Protein AF-H6RL73-F1 (afdb_monomer_lite)

pLDDT: mean 84.91, std 14.11, range [48.09, 96.19]

InterPro domains:
  IPR036736 ACP-like superfamily [G3DSA:1.10.1200.10] (2-87)
  IPR036736 ACP-like superfamily [SSF47336] (3-82)

Structure (mmCIF, N/CA/C/O backbone):
data_AF-H6RL73-F1
#
_entry.id   AF-H6RL73-F1
#
loop_
_atom_site.group_PDB
_atom_site.id
_atom_site.type_symbol
_atom_site.label_atom_id
_atom_site.label_alt_id
_atom_site.label_comp_id
_atom_site.label_asym_id
_atom_site.label_entity_id
_atom_site.label_seq_id
_atom_site.pdbx_PDB_ins_code
_atom_site.Cartn_x
_atom_site.Cartn_y
_atom_site.Cartn_z
_atom_site.occupancy
_atom_site.B_iso_or_equiv
_atom_site.auth_seq_id
_atom_site.auth_comp_id
_atom_site.auth_asym_id
_atom_site.auth_atom_id
_atom_site.pdbx_PDB_model_num
ATOM 1 N N . MET A 1 1 ? -2.856 -10.983 -0.294 1.00 77.38 1 MET A N 1
ATOM 2 C CA . MET A 1 1 ? -1.999 -10.065 -1.070 1.00 77.38 1 MET A CA 1
ATOM 3 C C . MET A 1 1 ? -2.655 -9.540 -2.342 1.00 77.38 1 MET A C 1
ATOM 5 O O . MET A 1 1 ? -2.683 -8.332 -2.469 1.00 77.38 1 MET A O 1
ATOM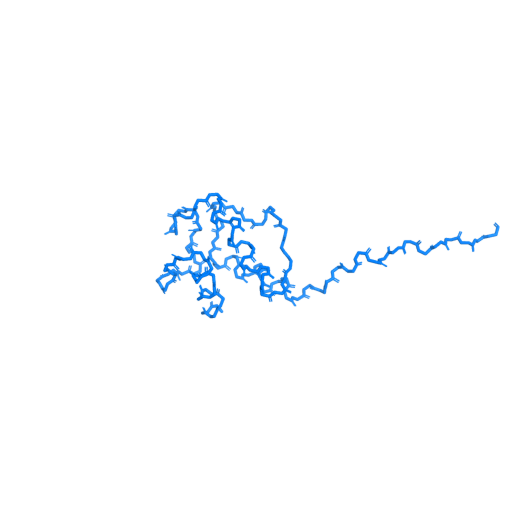 9 N N . THR A 1 2 ? -3.215 -10.356 -3.249 1.00 86.19 2 THR A N 1
ATOM 10 C CA . THR A 1 2 ? -3.852 -9.832 -4.485 1.00 86.19 2 THR A CA 1
ATOM 11 C C . THR A 1 2 ? -4.967 -8.821 -4.198 1.00 86.19 2 THR A C 1
ATOM 13 O O . THR A 1 2 ? -4.839 -7.682 -4.606 1.00 86.19 2 THR A O 1
ATOM 16 N N . ALA A 1 3 ? -5.959 -9.175 -3.373 1.00 89.69 3 ALA A N 1
ATOM 17 C CA . ALA A 1 3 ? -7.047 -8.255 -3.012 1.00 89.69 3 ALA A CA 1
ATOM 18 C C . ALA A 1 3 ? -6.571 -6.967 -2.309 1.00 89.69 3 ALA A C 1
ATOM 20 O O . ALA A 1 3 ? -7.079 -5.891 -2.588 1.00 89.69 3 ALA A O 1
ATOM 21 N N . PHE A 1 4 ? -5.568 -7.071 -1.429 1.00 92.69 4 PHE A N 1
ATOM 22 C CA . PHE A 1 4 ? -4.949 -5.911 -0.774 1.00 92.69 4 PHE A CA 1
ATOM 23 C C . PHE A 1 4 ? -4.307 -4.967 -1.797 1.00 92.69 4 PHE A C 1
ATOM 25 O O . PHE A 1 4 ? -4.484 -3.758 -1.741 1.00 92.69 4 PHE A O 1
ATOM 32 N N . ARG A 1 5 ? -3.560 -5.542 -2.740 1.00 93.44 5 ARG A N 1
ATOM 33 C CA . ARG A 1 5 ? -2.866 -4.803 -3.788 1.00 93.44 5 ARG A CA 1
ATOM 34 C C . ARG A 1 5 ? -3.840 -4.164 -4.771 1.00 93.44 5 ARG A C 1
ATOM 36 O O . ARG A 1 5 ? -3.596 -3.041 -5.183 1.00 93.44 5 ARG A O 1
ATOM 43 N N . ASP A 1 6 ? -4.907 -4.868 -5.134 1.00 93.19 6 ASP A N 1
ATOM 44 C CA . ASP A 1 6 ? -5.935 -4.341 -6.031 1.00 93.19 6 ASP A CA 1
ATOM 45 C C . ASP A 1 6 ? -6.639 -3.144 -5.373 1.00 93.19 6 ASP A C 1
ATOM 47 O O . ASP A 1 6 ? -6.665 -2.074 -5.968 1.00 93.19 6 ASP A O 1
ATOM 51 N N . HIS A 1 7 ? -7.058 -3.268 -4.105 1.00 93.62 7 HIS A N 1
ATOM 52 C CA . HIS A 1 7 ? -7.639 -2.155 -3.337 1.00 93.62 7 HIS A CA 1
ATOM 53 C C . HIS A 1 7 ? -6.694 -0.952 -3.249 1.00 93.62 7 HIS A C 1
ATOM 55 O O . HIS A 1 7 ? -7.098 0.178 -3.503 1.00 93.62 7 HIS A O 1
ATOM 61 N N . LEU A 1 8 ? -5.416 -1.191 -2.937 1.00 93.62 8 LEU A N 1
ATOM 62 C CA . LEU A 1 8 ? -4.415 -0.129 -2.872 1.00 93.62 8 LEU A CA 1
ATOM 63 C C . LEU A 1 8 ? -4.215 0.555 -4.235 1.00 93.62 8 LEU A C 1
ATOM 65 O O . LEU A 1 8 ? -4.111 1.775 -4.299 1.00 93.62 8 LEU A O 1
ATOM 69 N N . GLY A 1 9 ? -4.179 -0.219 -5.322 1.00 94.00 9 GLY A N 1
ATOM 70 C CA . GLY A 1 9 ? -4.060 0.311 -6.679 1.00 94.00 9 GLY A CA 1
ATOM 71 C C . GLY A 1 9 ? -5.284 1.122 -7.108 1.00 94.00 9 GLY A C 1
ATOM 72 O O . GLY A 1 9 ? -5.130 2.169 -7.728 1.00 94.00 9 GLY A O 1
ATOM 73 N N . GLU A 1 10 ? -6.489 0.686 -6.731 1.00 93.94 10 GLU A N 1
ATOM 74 C CA . GLU A 1 10 ? -7.733 1.420 -6.982 1.00 93.94 10 GLU A CA 1
ATOM 75 C C . GLU A 1 10 ? -7.781 2.751 -6.218 1.00 93.94 10 GLU A C 1
ATOM 77 O O . GLU A 1 10 ? -8.156 3.761 -6.806 1.00 93.94 10 GLU A O 1
ATOM 82 N N . GLN A 1 11 ? -7.374 2.775 -4.943 1.00 93.25 11 GLN A N 1
ATOM 83 C CA . GLN A 1 11 ? -7.366 4.003 -4.132 1.00 93.25 11 GLN A CA 1
ATOM 84 C C . GLN A 1 11 ? -6.322 5.020 -4.598 1.00 93.25 11 GLN A C 1
ATOM 86 O O . GLN A 1 11 ? -6.590 6.217 -4.601 1.00 93.25 11 GLN A O 1
ATOM 91 N N . LEU A 1 12 ? -5.139 4.548 -4.995 1.00 92.25 12 LEU A N 1
ATOM 92 C CA . LEU A 1 12 ? -4.046 5.412 -5.449 1.00 92.25 12 LEU A CA 1
ATOM 93 C C . LEU A 1 12 ? -4.136 5.775 -6.935 1.00 92.25 12 LEU A C 1
ATOM 95 O O . LEU A 1 12 ? -3.321 6.557 -7.417 1.00 92.25 12 LEU A O 1
ATOM 99 N N . GLU A 1 13 ? -5.076 5.176 -7.670 1.00 93.06 13 GLU A N 1
ATOM 100 C CA . GLU A 1 13 ? -5.152 5.245 -9.133 1.00 93.06 13 GLU A CA 1
ATOM 101 C C . GLU A 1 13 ? -3.837 4.792 -9.817 1.00 93.06 13 GLU A C 1
ATOM 103 O O . GLU A 1 13 ? -3.431 5.325 -10.852 1.00 93.06 13 GLU A O 1
ATOM 108 N N . VAL A 1 14 ? -3.164 3.778 -9.247 1.00 90.25 14 VAL A N 1
ATOM 109 C CA . VAL A 1 14 ? -1.881 3.224 -9.725 1.00 90.25 14 VAL A CA 1
ATOM 110 C C . VAL A 1 14 ? -2.031 1.756 -10.127 1.00 90.25 14 VAL A C 1
ATOM 112 O O . VAL A 1 14 ? -2.600 0.940 -9.401 1.00 90.25 14 VAL A O 1
ATOM 115 N N . ASP A 1 15 ? -1.448 1.376 -11.269 1.00 91.50 15 ASP A N 1
ATOM 116 C CA . ASP A 1 15 ? -1.369 -0.030 -11.673 1.00 91.50 15 ASP A CA 1
ATOM 117 C C . ASP A 1 15 ? -0.300 -0.771 -10.854 1.00 91.50 15 ASP A C 1
ATOM 119 O O . ASP A 1 15 ? 0.905 -0.602 -11.045 1.00 91.50 15 ASP A O 1
ATOM 123 N N . LEU A 1 16 ? -0.758 -1.627 -9.940 1.00 92.44 16 LEU A N 1
ATOM 124 C CA . LEU A 1 16 ? 0.099 -2.492 -9.130 1.00 92.44 16 LEU A CA 1
ATOM 125 C C . LEU A 1 16 ? 0.130 -3.940 -9.644 1.00 92.44 16 LEU A C 1
ATOM 127 O O . LEU A 1 16 ? 0.665 -4.822 -8.970 1.00 92.44 16 LEU A O 1
ATOM 131 N N . ALA A 1 17 ? -0.415 -4.239 -10.827 1.00 89.31 17 ALA A N 1
ATOM 132 C CA . ALA A 1 17 ? -0.576 -5.615 -11.300 1.00 89.31 17 ALA A CA 1
ATOM 133 C C . ALA A 1 17 ? 0.775 -6.337 -11.454 1.00 89.31 17 ALA A C 1
ATOM 135 O O . ALA A 1 17 ? 0.894 -7.521 -11.105 1.00 89.31 17 ALA A O 1
ATOM 136 N N . ALA A 1 18 ? 1.797 -5.605 -11.905 1.00 88.19 18 ALA A N 1
ATOM 137 C CA . ALA A 1 18 ? 3.173 -6.081 -12.042 1.00 88.19 18 ALA A CA 1
ATOM 138 C C . ALA A 1 18 ? 4.027 -5.904 -10.769 1.00 88.19 18 ALA A C 1
ATOM 140 O O . ALA A 1 18 ? 5.111 -6.483 -10.685 1.00 88.19 18 ALA A O 1
ATOM 141 N N . ALA A 1 19 ? 3.550 -5.145 -9.775 1.00 93.31 19 ALA A N 1
ATOM 142 C CA . ALA A 1 19 ? 4.286 -4.886 -8.544 1.00 93.31 19 ALA A CA 1
ATOM 143 C C . ALA A 1 19 ? 4.397 -6.154 -7.689 1.00 93.31 19 ALA A C 1
ATOM 145 O O . ALA A 1 19 ? 3.405 -6.844 -7.408 1.00 93.31 19 ALA A O 1
ATOM 146 N N . GLY A 1 20 ? 5.624 -6.453 -7.267 1.00 93.56 20 GLY A N 1
ATOM 147 C CA . GLY A 1 20 ? 5.931 -7.554 -6.366 1.00 93.56 20 GLY A CA 1
ATOM 148 C C . GLY A 1 20 ? 6.036 -7.086 -4.912 1.00 93.56 20 GLY A C 1
ATOM 149 O O . GLY A 1 20 ? 6.130 -5.893 -4.640 1.00 93.56 20 GLY A O 1
ATOM 150 N N . PRO A 1 21 ? 6.098 -8.013 -3.943 1.00 94.31 21 PRO A N 1
ATOM 151 C CA . PRO A 1 21 ? 6.261 -7.653 -2.532 1.00 94.31 21 PRO A CA 1
ATOM 152 C C . PRO A 1 21 ? 7.581 -6.921 -2.223 1.00 94.31 21 PRO A C 1
ATOM 154 O O . PRO A 1 21 ? 7.680 -6.246 -1.202 1.00 94.31 21 PRO A O 1
ATOM 157 N N . GLY A 1 22 ? 8.591 -7.034 -3.092 1.00 95.81 22 GLY A N 1
ATOM 158 C CA . GLY A 1 22 ? 9.850 -6.294 -2.976 1.00 95.81 22 GLY A CA 1
ATOM 159 C C . GLY A 1 22 ? 9.821 -4.878 -3.558 1.00 95.81 22 GLY A C 1
ATOM 160 O O . GLY A 1 22 ? 10.773 -4.145 -3.326 1.00 95.81 22 GLY A O 1
ATOM 161 N N . SER A 1 23 ? 8.764 -4.499 -4.288 1.00 95.94 23 SER A N 1
ATOM 162 C CA . SER A 1 23 ? 8.657 -3.182 -4.918 1.00 95.94 23 SER A CA 1
ATOM 163 C C . SER A 1 23 ? 8.562 -2.092 -3.856 1.00 95.94 23 SER A C 1
ATOM 165 O O . SER A 1 23 ? 7.660 -2.117 -3.013 1.00 95.94 23 SER A O 1
ATOM 167 N N . ARG A 1 24 ? 9.505 -1.155 -3.890 1.00 95.81 24 ARG A N 1
ATOM 168 C CA . ARG A 1 24 ? 9.572 0.024 -3.031 1.00 95.81 24 ARG A CA 1
ATOM 169 C C . ARG A 1 24 ? 8.524 1.045 -3.444 1.00 95.81 24 ARG A C 1
ATOM 171 O O . ARG A 1 24 ? 8.382 1.340 -4.627 1.00 95.81 24 ARG A O 1
ATOM 178 N N . LEU A 1 25 ? 7.839 1.618 -2.460 1.00 94.00 25 LEU A N 1
ATOM 179 C CA . LEU A 1 25 ? 6.811 2.627 -2.684 1.00 94.00 25 LEU A CA 1
ATOM 180 C C . LEU A 1 25 ? 7.398 3.863 -3.373 1.00 94.00 25 LEU A C 1
ATOM 182 O O . LEU A 1 25 ? 6.810 4.352 -4.324 1.00 94.00 25 LEU A O 1
ATOM 186 N N . GLY A 1 26 ? 8.562 4.345 -2.927 1.00 93.12 26 GLY A N 1
ATOM 187 C CA . GLY A 1 26 ? 9.183 5.540 -3.499 1.00 93.12 26 GLY A CA 1
ATOM 188 C C . GLY A 1 26 ? 9.953 5.295 -4.799 1.00 93.12 26 GLY A C 1
ATOM 189 O O . GLY A 1 26 ? 9.822 6.087 -5.723 1.00 93.12 26 GLY A O 1
ATOM 190 N N . ASP A 1 27 ? 10.763 4.234 -4.869 1.00 93.44 27 ASP A N 1
ATOM 191 C CA . ASP A 1 27 ? 11.669 4.016 -6.011 1.00 93.44 27 ASP A CA 1
ATOM 192 C C . ASP A 1 27 ? 11.026 3.226 -7.159 1.00 93.44 27 ASP A C 1
ATOM 194 O O . ASP A 1 27 ? 11.167 3.605 -8.316 1.00 93.44 27 ASP A O 1
ATOM 198 N N . ASP A 1 28 ? 10.352 2.109 -6.860 1.00 94.75 28 ASP A N 1
ATOM 199 C CA . ASP A 1 28 ? 9.852 1.197 -7.900 1.00 94.75 28 ASP A CA 1
ATOM 200 C C . ASP A 1 28 ? 8.440 1.564 -8.363 1.00 94.75 28 ASP A C 1
ATOM 202 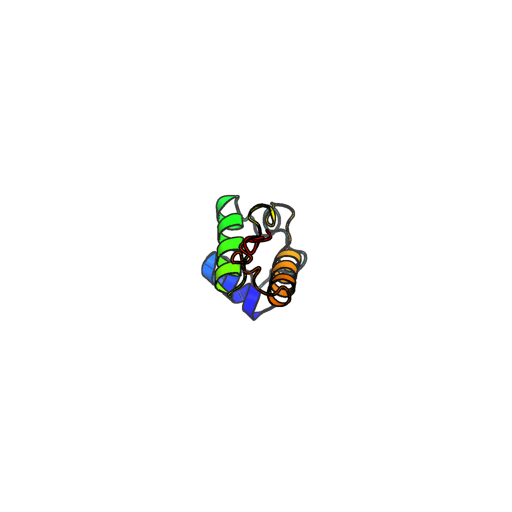O O . ASP A 1 28 ? 8.085 1.323 -9.514 1.00 94.75 28 ASP A O 1
ATOM 206 N N . LEU A 1 29 ? 7.621 2.092 -7.449 1.00 93.06 29 LEU A N 1
ATOM 207 C CA . LEU A 1 29 ? 6.244 2.518 -7.720 1.00 93.06 29 LEU A CA 1
ATOM 208 C C . LEU A 1 29 ? 6.125 4.032 -7.921 1.00 93.06 29 LEU A C 1
ATOM 210 O O . LEU A 1 29 ? 5.032 4.515 -8.197 1.00 93.06 29 LEU A O 1
ATOM 214 N N . GLU A 1 30 ? 7.237 4.758 -7.761 1.00 93.56 30 GLU A N 1
ATOM 215 C CA . GLU A 1 30 ? 7.337 6.210 -7.942 1.00 93.56 30 GLU A CA 1
ATOM 216 C C . GLU A 1 30 ? 6.294 7.011 -7.137 1.00 93.56 30 GLU A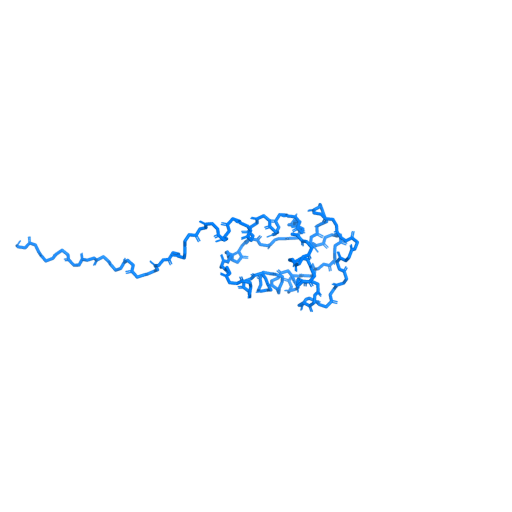 C 1
ATOM 218 O O . GLU A 1 30 ? 5.943 8.129 -7.510 1.00 93.56 30 GLU A O 1
ATOM 223 N N . LEU A 1 31 ? 5.815 6.464 -6.007 1.00 94.00 31 LEU A N 1
ATOM 224 C CA . LEU A 1 31 ? 4.836 7.133 -5.154 1.00 94.00 31 LEU A CA 1
ATOM 225 C C . LEU A 1 31 ? 5.493 8.309 -4.444 1.00 94.00 31 LEU A C 1
ATOM 227 O O . LEU A 1 31 ? 6.473 8.142 -3.703 1.00 94.00 31 LEU A O 1
ATOM 231 N N . ASP A 1 32 ? 4.922 9.496 -4.604 1.00 93.81 32 ASP A N 1
ATOM 232 C CA . ASP A 1 32 ? 5.375 10.684 -3.896 1.00 93.81 32 ASP A CA 1
ATOM 233 C C . ASP A 1 32 ? 4.996 10.660 -2.397 1.00 93.81 32 ASP A C 1
ATOM 235 O O . ASP A 1 32 ? 4.417 9.708 -1.872 1.00 93.81 32 ASP A O 1
ATOM 239 N N . SER A 1 33 ? 5.401 11.686 -1.643 1.00 91.62 33 SER A N 1
ATOM 240 C CA . SER A 1 33 ? 5.133 11.751 -0.198 1.00 91.62 33 SER A CA 1
ATOM 241 C C . SER A 1 33 ? 3.652 11.770 0.171 1.00 91.62 33 SER A C 1
ATOM 243 O O . SER A 1 33 ? 3.307 11.227 1.214 1.00 91.62 33 SER A O 1
ATOM 245 N N . ILE A 1 34 ? 2.803 12.387 -0.650 1.00 92.56 34 ILE A N 1
ATOM 246 C CA . ILE A 1 34 ? 1.353 12.434 -0.453 1.00 92.56 34 ILE A CA 1
ATOM 247 C C . ILE A 1 34 ? 0.772 11.063 -0.782 1.00 92.56 34 ILE A C 1
ATOM 249 O O . ILE A 1 34 ? 0.107 10.484 0.068 1.00 92.56 34 ILE A O 1
ATOM 253 N N . GLN A 1 35 ? 1.134 10.483 -1.927 1.00 93.44 35 GLN A N 1
ATOM 254 C CA . GLN A 1 35 ? 0.650 9.157 -2.326 1.00 93.44 35 GLN A CA 1
ATO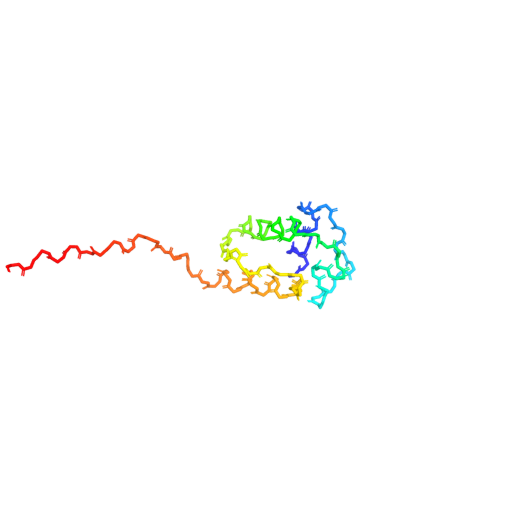M 255 C C . GLN A 1 35 ? 1.034 8.051 -1.336 1.00 93.44 35 GLN A C 1
ATOM 257 O O . GLN A 1 35 ? 0.292 7.094 -1.137 1.00 93.44 35 GLN A O 1
ATOM 262 N N . ARG A 1 36 ? 2.184 8.165 -0.660 1.00 93.38 36 ARG A N 1
ATOM 263 C CA . ARG A 1 36 ? 2.547 7.232 0.421 1.00 93.38 36 ARG A CA 1
ATOM 264 C C . ARG A 1 36 ? 1.662 7.383 1.659 1.00 93.38 36 ARG A C 1
ATOM 266 O O . ARG A 1 36 ? 1.350 6.377 2.286 1.00 93.38 36 ARG A O 1
ATOM 273 N N . LEU A 1 37 ? 1.250 8.601 2.008 1.00 92.38 37 LEU A N 1
ATOM 274 C CA . LEU A 1 37 ? 0.278 8.818 3.084 1.00 92.38 37 LEU A CA 1
ATOM 275 C C . LEU A 1 37 ? -1.109 8.316 2.671 1.00 92.38 37 LEU A C 1
ATOM 277 O O . LEU A 1 37 ? -1.768 7.639 3.451 1.00 92.38 37 LEU A O 1
ATOM 281 N N . GLU A 1 38 ? -1.519 8.553 1.427 1.00 93.50 38 GLU A N 1
ATOM 282 C CA . GLU A 1 38 ? -2.752 7.987 0.867 1.00 93.50 38 GLU A CA 1
ATOM 283 C C . GLU A 1 38 ? -2.715 6.455 0.875 1.00 93.50 38 GLU A C 1
ATOM 285 O O . GLU A 1 38 ? -3.725 5.816 1.154 1.00 93.50 38 GLU A O 1
ATOM 290 N N . ALA A 1 39 ? -1.540 5.851 0.669 1.00 93.25 39 ALA A N 1
ATOM 291 C CA . ALA A 1 39 ? -1.364 4.409 0.774 1.00 93.25 39 ALA A CA 1
ATOM 292 C C . ALA A 1 39 ? -1.622 3.905 2.201 1.00 93.25 39 ALA A C 1
ATOM 294 O O . ALA A 1 39 ? -2.209 2.840 2.357 1.00 93.25 39 ALA A O 1
ATOM 295 N N . LEU A 1 40 ? -1.219 4.651 3.239 1.00 92.75 40 LEU A N 1
ATOM 296 C CA . LEU A 1 40 ? -1.582 4.318 4.621 1.00 92.75 40 LEU A CA 1
ATOM 297 C C . LEU A 1 40 ? -3.091 4.400 4.820 1.00 92.75 40 LEU A C 1
ATOM 299 O O . LEU A 1 40 ? -3.681 3.425 5.273 1.00 92.75 40 LEU A O 1
ATOM 303 N N . VAL A 1 41 ? -3.713 5.510 4.417 1.00 92.12 41 VAL A N 1
ATOM 304 C CA . VAL A 1 41 ? -5.164 5.719 4.552 1.00 92.12 41 VAL A CA 1
ATOM 305 C C . VAL A 1 41 ? -5.949 4.609 3.848 1.00 92.12 41 VAL A C 1
ATOM 307 O O . VAL A 1 41 ? -6.860 4.027 4.430 1.00 92.12 41 VAL A O 1
ATOM 310 N N . ALA A 1 42 ? -5.541 4.227 2.637 1.00 94.00 42 ALA A N 1
ATOM 311 C CA . ALA A 1 42 ? -6.154 3.132 1.890 1.00 94.00 42 ALA A CA 1
ATOM 312 C C . ALA A 1 42 ? -6.063 1.785 2.627 1.00 94.00 42 ALA A C 1
ATOM 314 O O . ALA A 1 42 ? -6.963 0.952 2.509 1.00 94.00 42 ALA A O 1
ATOM 315 N N . VAL A 1 43 ? -4.987 1.549 3.385 1.00 93.19 43 VAL A N 1
ATOM 316 C CA . VAL A 1 43 ? -4.863 0.363 4.240 1.00 93.19 43 VAL A CA 1
ATOM 317 C C . VAL A 1 43 ? -5.752 0.477 5.475 1.00 93.19 43 VAL A C 1
ATOM 319 O O . VAL A 1 43 ? -6.364 -0.516 5.864 1.00 93.19 43 VAL A O 1
ATOM 322 N N . GLU A 1 44 ? -5.862 1.660 6.074 1.00 92.12 44 GLU A N 1
ATOM 323 C CA . GLU A 1 44 ? -6.738 1.890 7.225 1.00 92.12 44 GLU A CA 1
ATOM 324 C C . GLU A 1 44 ? -8.224 1.707 6.890 1.00 92.12 44 GLU A C 1
ATOM 326 O O . GLU A 1 44 ? -8.972 1.146 7.694 1.00 92.12 44 GLU A O 1
ATOM 331 N N . ASP A 1 45 ? -8.635 2.034 5.661 1.00 91.88 45 ASP A N 1
ATOM 332 C CA . ASP A 1 45 ? -9.982 1.762 5.137 1.00 91.88 45 ASP A CA 1
ATOM 333 C C . ASP A 1 45 ? -10.355 0.267 5.147 1.00 91.88 45 ASP A C 1
ATOM 335 O O . ASP A 1 45 ? -11.535 -0.092 5.107 1.00 91.88 45 ASP A O 1
ATOM 339 N N . LEU A 1 46 ? -9.370 -0.633 5.260 1.00 91.25 46 LEU A N 1
ATOM 340 C CA . LEU A 1 46 ? -9.593 -2.071 5.442 1.00 91.25 46 LEU A CA 1
ATOM 341 C C . LEU A 1 46 ? -9.928 -2.453 6.896 1.00 91.25 46 LEU A C 1
ATOM 343 O O . LEU A 1 46 ? -10.048 -3.643 7.203 1.00 91.25 46 LEU A O 1
ATOM 347 N N . GLY A 1 47 ? -10.091 -1.470 7.785 1.00 90.00 47 GLY A N 1
ATOM 348 C CA . GLY A 1 47 ? -10.506 -1.654 9.174 1.00 90.00 47 GLY A CA 1
ATOM 349 C C . GLY A 1 47 ? -9.355 -1.857 10.157 1.00 90.00 47 GLY A C 1
ATOM 350 O O . GLY A 1 47 ? -9.570 -2.440 11.219 1.00 90.00 47 GLY A O 1
ATOM 351 N N . VAL A 1 48 ? -8.146 -1.407 9.812 1.00 90.31 48 VAL A N 1
ATOM 352 C CA . VAL A 1 48 ? -6.981 -1.399 10.712 1.00 90.31 48 VAL A CA 1
ATOM 353 C C . VAL A 1 48 ? -6.547 0.034 11.004 1.00 90.31 48 VAL A C 1
ATOM 355 O O . VAL A 1 48 ? -6.911 0.948 10.277 1.00 90.31 48 VAL A O 1
ATOM 358 N N . HIS A 1 49 ? -5.750 0.231 12.050 1.00 87.94 49 HIS A N 1
ATOM 359 C CA . HIS A 1 49 ? -5.100 1.511 12.317 1.00 87.94 49 HIS A CA 1
ATOM 360 C C . HIS A 1 49 ? -3.588 1.308 12.280 1.00 87.94 49 HIS A C 1
ATOM 362 O O . HIS A 1 49 ? -3.077 0.366 12.895 1.00 87.94 49 HIS A O 1
ATOM 368 N N . LEU A 1 50 ? -2.881 2.154 11.536 1.00 86.50 50 LEU A N 1
ATOM 369 C CA . LEU A 1 50 ? -1.428 2.111 11.406 1.00 86.50 50 LEU A CA 1
ATOM 370 C C . LEU A 1 50 ? -0.838 3.413 11.950 1.00 86.50 50 LEU A C 1
ATOM 372 O O . LEU A 1 50 ? -1.444 4.470 11.849 1.00 86.50 50 LEU A O 1
ATOM 376 N N . ALA A 1 51 ? 0.364 3.358 12.524 1.00 83.06 51 ALA A N 1
ATOM 377 C CA . ALA A 1 51 ? 1.039 4.584 12.947 1.00 83.06 51 ALA A CA 1
ATOM 378 C C . ALA A 1 51 ? 1.485 5.396 11.717 1.00 83.06 51 ALA A C 1
ATOM 380 O O . ALA A 1 51 ? 2.053 4.809 10.794 1.00 83.06 51 ALA A O 1
ATOM 381 N N . ASP A 1 52 ? 1.319 6.722 11.732 1.00 73.06 52 ASP A N 1
ATOM 382 C CA . ASP A 1 52 ? 1.716 7.621 10.632 1.00 73.06 52 ASP A CA 1
ATOM 383 C C . ASP A 1 52 ? 3.182 7.452 10.184 1.00 73.06 52 ASP A C 1
ATOM 385 O O . ASP A 1 52 ? 3.492 7.528 8.997 1.00 73.06 52 ASP A O 1
ATOM 389 N N . ASP A 1 53 ? 4.098 7.144 11.109 1.00 78.25 53 ASP A N 1
ATOM 390 C CA . ASP A 1 53 ? 5.519 6.911 10.806 1.00 78.25 53 ASP A CA 1
ATOM 391 C C . ASP A 1 53 ? 5.804 5.555 10.122 1.00 78.25 53 ASP A C 1
ATOM 393 O O . ASP A 1 53 ? 6.957 5.219 9.841 1.00 78.25 53 ASP A O 1
ATOM 397 N N . SER A 1 54 ? 4.772 4.748 9.847 1.00 77.50 54 SER A N 1
ATOM 398 C CA . SER A 1 54 ? 4.919 3.399 9.280 1.00 77.50 54 SER A CA 1
ATOM 399 C C . SER A 1 54 ? 5.171 3.384 7.770 1.00 77.50 54 SER A C 1
ATOM 401 O O . SER A 1 54 ? 5.427 2.313 7.218 1.00 77.50 54 SER A O 1
ATOM 403 N N . VAL A 1 55 ? 5.112 4.534 7.082 1.00 82.06 55 VAL A N 1
ATOM 404 C CA . VAL A 1 55 ? 5.347 4.615 5.632 1.00 82.06 55 VAL A CA 1
ATOM 405 C C . VAL A 1 55 ? 6.499 5.559 5.290 1.00 82.06 55 VAL A C 1
ATOM 407 O O . VAL A 1 55 ? 6.481 6.761 5.541 1.00 82.06 55 VAL A O 1
ATOM 410 N N . GLY A 1 56 ? 7.532 4.998 4.669 1.00 86.25 56 GLY A N 1
ATOM 411 C CA . GLY A 1 56 ? 8.677 5.736 4.141 1.00 86.25 56 GLY A CA 1
ATOM 412 C C . GLY A 1 56 ? 8.922 5.417 2.664 1.00 86.25 56 GLY A C 1
ATOM 413 O O . GLY A 1 56 ? 8.320 4.489 2.129 1.00 86.25 56 GLY A O 1
ATOM 414 N N . PRO A 1 57 ? 9.824 6.142 1.981 1.00 81.00 57 PRO A N 1
ATOM 415 C CA . PRO A 1 57 ? 10.162 5.857 0.581 1.00 81.00 57 PRO A CA 1
ATOM 416 C C . PRO A 1 57 ? 10.775 4.457 0.386 1.00 81.00 57 PRO A C 1
ATOM 418 O O . PRO A 1 57 ? 10.493 3.803 -0.614 1.00 81.00 57 PRO A O 1
ATOM 421 N N . GLU A 1 58 ? 11.539 3.973 1.373 1.00 89.81 58 GLU A N 1
ATOM 422 C CA . GLU A 1 58 ? 12.136 2.625 1.391 1.00 89.81 58 GLU A CA 1
ATOM 423 C C . GLU A 1 58 ? 11.127 1.516 1.737 1.00 89.81 58 GLU A C 1
ATOM 425 O O . GLU A 1 58 ? 11.460 0.331 1.662 1.00 89.81 58 GLU A O 1
ATOM 430 N N . GLN A 1 59 ? 9.905 1.876 2.148 1.00 94.69 59 GLN A N 1
ATOM 431 C CA . GLN A 1 59 ? 8.863 0.902 2.450 1.00 94.69 59 GLN A CA 1
ATOM 432 C C . GLN A 1 59 ? 8.535 0.115 1.182 1.00 94.69 59 GLN A C 1
ATOM 434 O O . GLN A 1 59 ? 8.461 0.683 0.096 1.00 94.69 59 GLN A O 1
ATOM 439 N N . THR A 1 60 ? 8.325 -1.193 1.307 1.00 96.19 60 THR A N 1
ATOM 440 C CA . THR A 1 60 ? 7.896 -2.034 0.183 1.00 96.19 60 THR A CA 1
ATOM 441 C C . THR A 1 60 ? 6.413 -2.353 0.262 1.00 96.19 60 THR A C 1
ATOM 443 O O . THR A 1 60 ? 5.837 -2.384 1.355 1.00 96.19 60 THR A O 1
ATOM 446 N N . LEU A 1 61 ? 5.812 -2.669 -0.886 1.00 95.06 61 LEU A N 1
ATOM 447 C CA . LEU A 1 61 ? 4.436 -3.158 -0.984 1.00 95.06 61 LEU A CA 1
ATOM 448 C C . LEU A 1 61 ? 4.208 -4.395 -0.099 1.00 95.06 61 LEU A C 1
ATOM 450 O O . LEU A 1 61 ? 3.186 -4.508 0.574 1.00 95.06 61 LEU A O 1
ATOM 454 N N . GLY A 1 62 ? 5.178 -5.313 -0.067 1.00 95.38 62 GLY A N 1
ATOM 455 C CA . GLY A 1 62 ? 5.130 -6.490 0.795 1.00 95.38 62 GLY A CA 1
ATOM 456 C C . GLY A 1 62 ? 5.182 -6.117 2.271 1.00 95.38 62 GLY A C 1
ATOM 457 O O . GLY A 1 62 ? 4.370 -6.608 3.043 1.00 95.38 62 GLY A O 1
ATOM 458 N N . GLY A 1 63 ? 6.075 -5.206 2.663 1.00 94.69 63 GLY A N 1
ATOM 459 C CA . GLY A 1 63 ? 6.148 -4.753 4.049 1.00 94.69 63 GLY A CA 1
ATOM 460 C C . GLY A 1 63 ? 4.893 -3.996 4.497 1.00 94.69 63 GLY A C 1
ATOM 461 O O . GLY A 1 63 ? 4.463 -4.173 5.631 1.00 94.69 63 GLY A O 1
ATOM 462 N N . LEU A 1 64 ? 4.252 -3.233 3.605 1.00 93.75 64 LEU A N 1
ATOM 463 C CA . LEU A 1 64 ? 2.974 -2.578 3.895 1.00 93.75 64 LEU A CA 1
ATOM 464 C C . LEU A 1 64 ? 1.850 -3.609 4.107 1.00 93.75 64 LEU A C 1
ATOM 466 O O . LEU A 1 64 ? 1.056 -3.487 5.036 1.00 93.75 64 LEU A O 1
ATOM 470 N N . HIS A 1 65 ? 1.821 -4.674 3.303 1.00 94.69 65 HIS A N 1
ATOM 471 C CA . HIS A 1 65 ? 0.893 -5.790 3.502 1.00 94.69 65 HIS A CA 1
ATOM 472 C C . HIS A 1 65 ? 1.171 -6.558 4.809 1.00 94.69 65 HIS A C 1
ATOM 474 O O . HIS A 1 65 ? 0.228 -6.966 5.480 1.00 94.69 65 HIS A O 1
ATOM 480 N N . GLU A 1 66 ? 2.433 -6.725 5.216 1.00 93.44 66 GLU A N 1
ATOM 481 C CA . GLU A 1 66 ? 2.772 -7.319 6.520 1.00 93.44 66 GLU A CA 1
ATOM 482 C C . GLU A 1 66 ? 2.314 -6.441 7.695 1.00 93.44 66 GLU A C 1
ATOM 484 O O . GLU A 1 66 ? 1.791 -6.967 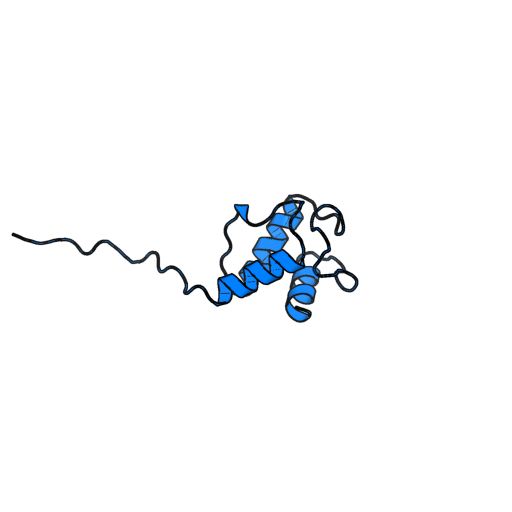8.678 1.00 93.44 66 GLU A O 1
ATOM 489 N N . LEU A 1 67 ? 2.443 -5.111 7.591 1.00 92.00 67 LEU A N 1
ATOM 490 C CA . LEU A 1 67 ? 1.901 -4.178 8.587 1.00 92.00 67 LEU A CA 1
ATOM 491 C C . LEU A 1 67 ? 0.384 -4.335 8.725 1.00 92.00 67 LEU A C 1
ATOM 493 O O . LEU A 1 67 ? -0.116 -4.460 9.841 1.00 92.00 67 LEU A O 1
ATOM 497 N N . TYR A 1 68 ? -0.332 -4.421 7.603 1.00 92.50 68 TYR A N 1
ATOM 498 C CA . TYR A 1 68 ? -1.764 -4.715 7.589 1.00 92.50 68 TYR A CA 1
ATOM 499 C C . TYR A 1 68 ? -2.094 -6.047 8.286 1.00 92.50 68 TYR A C 1
ATOM 501 O O . TYR A 1 68 ? -2.937 -6.092 9.181 1.00 92.50 68 TYR A O 1
ATOM 509 N N . LEU A 1 69 ? -1.402 -7.136 7.930 1.00 92.69 69 LEU A N 1
ATOM 510 C CA . LEU A 1 69 ? -1.620 -8.458 8.533 1.00 92.69 69 LEU A CA 1
ATOM 511 C C . LEU A 1 69 ? -1.315 -8.490 10.033 1.00 92.69 69 LEU A C 1
ATOM 513 O O . LEU A 1 69 ? -1.949 -9.238 10.781 1.00 92.69 69 LEU A O 1
ATOM 517 N N . ARG A 1 70 ? -0.330 -7.710 10.475 1.00 90.94 70 ARG A N 1
ATOM 518 C CA . ARG A 1 70 ? -0.019 -7.544 11.891 1.00 90.94 70 ARG A CA 1
ATOM 519 C C . ARG A 1 70 ? -1.131 -6.777 12.602 1.00 90.94 70 ARG A C 1
ATOM 521 O O . ARG A 1 70 ? -1.604 -7.247 13.631 1.00 90.94 70 ARG A O 1
ATOM 528 N N . ALA A 1 71 ? -1.583 -5.663 12.035 1.00 90.12 71 ALA A N 1
ATOM 529 C CA . ALA A 1 71 ? -2.627 -4.837 12.630 1.00 90.12 71 ALA A CA 1
ATOM 530 C C . ALA A 1 71 ? -3.969 -5.582 12.752 1.00 90.12 71 ALA A C 1
ATOM 532 O O . ALA A 1 71 ? -4.678 -5.399 13.731 1.00 90.12 71 ALA A O 1
ATOM 533 N N . LEU A 1 72 ? -4.277 -6.510 11.836 1.00 89.56 72 LEU A N 1
ATOM 534 C CA . LEU A 1 72 ? -5.433 -7.411 11.967 1.00 89.56 72 LEU A CA 1
ATOM 535 C C . LEU A 1 72 ? -5.374 -8.341 13.194 1.00 89.56 72 LEU A C 1
ATOM 537 O O . LEU A 1 72 ? -6.404 -8.866 13.617 1.00 89.56 72 LEU A O 1
ATOM 541 N N . GLN A 1 73 ? -4.178 -8.616 13.716 1.00 86.38 73 GLN A N 1
ATOM 542 C CA . GLN A 1 73 ? -3.967 -9.492 14.872 1.00 86.38 73 GLN A CA 1
ATOM 543 C C . GLN A 1 73 ? -3.880 -8.715 16.188 1.00 86.38 73 GLN A C 1
ATOM 545 O O . GLN A 1 73 ? -4.032 -9.312 17.256 1.00 86.38 73 GLN A O 1
ATOM 550 N N . GLU A 1 74 ? -3.627 -7.407 16.128 1.00 71.88 74 GLU A N 1
ATOM 551 C CA . GLU A 1 74 ? -3.598 -6.546 17.303 1.00 71.88 74 GLU A CA 1
ATOM 552 C C . GLU A 1 74 ? -5.051 -6.150 17.641 1.00 71.88 74 GLU A C 1
ATOM 554 O O . GLU A 1 74 ? -5.748 -5.586 16.798 1.00 71.88 74 GLU A O 1
ATOM 559 N N . PRO A 1 75 ? -5.573 -6.489 18.840 1.00 56.81 75 PRO A N 1
ATOM 560 C CA . PRO A 1 75 ? -6.896 -6.023 19.240 1.00 56.81 75 PRO A CA 1
ATOM 561 C C . PRO A 1 75 ? -6.896 -4.487 19.238 1.00 56.81 75 PRO A C 1
ATOM 563 O O . PRO A 1 75 ? -5.869 -3.904 19.602 1.00 56.81 75 PRO A O 1
ATOM 566 N N . PRO A 1 76 ? -8.008 -3.823 18.857 1.00 56.22 76 PRO A N 1
ATOM 567 C CA . PRO A 1 76 ? -8.086 -2.371 18.923 1.00 56.22 76 PRO A CA 1
ATOM 568 C C . PRO A 1 76 ? -7.704 -1.956 20.340 1.00 56.22 76 PRO A C 1
ATOM 570 O O . PRO A 1 76 ? -8.310 -2.420 21.310 1.00 56.22 76 PRO A O 1
ATOM 573 N N . VAL A 1 77 ? -6.636 -1.167 20.461 1.00 55.56 77 VAL A N 1
ATOM 574 C CA . VAL A 1 77 ? -6.214 -0.607 21.740 1.00 55.56 77 VAL A CA 1
ATOM 575 C C . VAL A 1 77 ? -7.335 0.314 22.194 1.00 55.56 77 VAL A C 1
ATOM 577 O O . VAL A 1 77 ? -7.512 1.421 21.701 1.00 55.56 77 VAL A O 1
ATOM 580 N N . ASP A 1 78 ? -8.180 -0.220 23.066 1.00 48.09 78 ASP A N 1
ATOM 581 C CA . ASP A 1 78 ? -9.271 0.510 23.677 1.00 48.09 78 ASP A CA 1
ATOM 582 C C . ASP A 1 78 ? -8.631 1.602 24.550 1.00 48.09 78 ASP A C 1
ATOM 584 O O . ASP A 1 78 ? -8.168 1.341 25.663 1.00 48.09 78 ASP A O 1
ATOM 588 N N . ASP A 1 79 ? -8.567 2.836 24.040 1.00 54.38 79 ASP A N 1
ATOM 589 C CA . ASP A 1 79 ? -8.128 4.037 24.777 1.00 54.38 79 ASP A CA 1
ATOM 590 C C . ASP A 1 79 ? -9.084 4.358 25.959 1.00 54.38 79 ASP A C 1
ATOM 592 O O . ASP A 1 79 ? -8.970 5.370 26.642 1.00 54.38 79 ASP A O 1
ATOM 596 N N . SER A 1 80 ? -10.055 3.480 26.250 1.00 49.28 80 SER A N 1
ATOM 597 C CA . SER A 1 80 ? -10.973 3.558 27.388 1.00 49.28 80 SER A CA 1
ATOM 598 C C . SER A 1 80 ? -10.528 2.764 28.625 1.00 49.28 80 SER A C 1
ATOM 600 O O . SER A 1 80 ? -11.338 2.483 29.511 1.00 49.28 80 SER A O 1
ATOM 602 N N . ALA A 1 81 ? -9.234 2.474 28.785 1.00 51.03 81 ALA A N 1
ATOM 603 C CA . ALA A 1 81 ? -8.680 2.165 30.105 1.00 51.03 81 ALA A CA 1
ATOM 604 C C . ALA A 1 81 ? -8.456 3.463 30.906 1.00 51.03 81 ALA A C 1
ATOM 606 O O . ALA A 1 81 ? -7.331 3.843 31.229 1.00 51.03 81 ALA A O 1
ATOM 607 N N . ALA A 1 82 ? -9.551 4.149 31.250 1.00 55.16 82 ALA A N 1
ATOM 608 C CA . ALA A 1 82 ? -9.526 5.159 32.299 1.00 55.16 82 ALA A CA 1
ATOM 609 C C . ALA A 1 82 ? -8.926 4.524 33.570 1.00 55.16 82 ALA A C 1
ATOM 611 O O . ALA A 1 82 ? -9.373 3.438 33.959 1.00 55.16 82 ALA A O 1
ATOM 612 N N . PRO A 1 83 ? -7.939 5.148 34.243 1.00 54.56 83 PRO A N 1
ATOM 613 C CA . PRO A 1 83 ? -7.487 4.655 35.532 1.00 54.56 83 PRO A CA 1
ATOM 614 C C . PRO A 1 83 ? -8.681 4.720 36.481 1.00 54.56 83 PRO A C 1
ATOM 616 O O . PRO A 1 83 ? -9.155 5.801 36.837 1.00 54.56 83 PRO A O 1
ATOM 619 N N . ALA A 1 84 ? -9.205 3.544 36.830 1.00 56.06 84 ALA A N 1
ATOM 620 C CA . ALA A 1 84 ? -10.220 3.392 37.850 1.00 56.06 84 ALA A CA 1
ATOM 621 C C . ALA A 1 84 ? -9.754 4.172 39.081 1.00 56.06 84 ALA A C 1
ATOM 623 O O . ALA A 1 84 ? -8.669 3.929 39.608 1.00 56.06 84 ALA A O 1
ATOM 624 N N . ALA A 1 85 ? -10.561 5.157 39.468 1.00 59.41 85 ALA A N 1
ATOM 625 C CA . ALA A 1 85 ? -10.339 5.969 40.642 1.00 59.41 85 ALA A CA 1
ATOM 626 C C . ALA A 1 85 ? -10.026 5.062 41.839 1.00 59.41 85 ALA A C 1
ATOM 628 O O . ALA A 1 85 ? -10.875 4.273 42.260 1.00 59.41 85 ALA A O 1
ATOM 629 N N . ASP A 1 86 ? -8.823 5.197 42.396 1.00 58.53 86 ASP A N 1
ATOM 630 C CA . ASP A 1 86 ? -8.504 4.666 43.716 1.00 58.53 86 ASP A CA 1
ATOM 631 C C . ASP A 1 86 ? -9.218 5.539 44.758 1.00 58.53 86 ASP A C 1
ATOM 633 O O . ASP A 1 86 ? -8.675 6.475 45.344 1.00 58.53 86 ASP A O 1
ATOM 637 N N . GLY A 1 87 ? -10.519 5.291 44.910 1.00 61.66 87 GLY A N 1
ATOM 638 C CA . GLY A 1 87 ? -11.280 5.686 46.083 1.00 61.66 87 GLY A CA 1
ATOM 639 C C . GLY A 1 87 ? -10.941 4.716 47.207 1.00 61.66 87 GLY A C 1
ATOM 640 O O . GLY A 1 87 ? -11.526 3.637 47.278 1.00 61.66 87 GLY A O 1
ATOM 641 N N . GLY A 1 88 ? -9.986 5.089 48.063 1.00 61.97 88 GLY A N 1
ATOM 642 C CA . GLY A 1 88 ? -9.310 4.123 48.929 1.00 61.97 88 GLY A CA 1
ATOM 643 C C . GLY A 1 88 ? -8.871 4.595 50.317 1.00 61.97 88 GLY A C 1
ATOM 644 O O . GLY A 1 88 ? -7.841 4.123 50.776 1.00 61.97 88 GLY A O 1
ATOM 645 N N . ARG A 1 89 ? -9.704 5.394 51.005 1.00 54.75 89 ARG A N 1
ATOM 646 C CA . ARG A 1 89 ? -9.743 5.606 52.477 1.00 54.75 89 ARG A CA 1
ATOM 647 C C . ARG A 1 89 ? -8.815 6.643 53.121 1.00 54.75 89 ARG A C 1
ATOM 649 O O . ARG A 1 89 ? -7.582 6.570 52.970 1.00 54.75 89 ARG A O 1
#

Organism: Blastococcus saxobsidens (strain DD2) (NCBI:txid1146883)

Sequence (89 aa):
MTAFRDHLGEQLEVDLAAAGPGSRLGDDLELDSIQRLEALVAVEDLGVHLADDSVGPEQTLGGLHELYLRALQEPPVDDSAAPAADGGR

Foldseek 3Di:
DVVLQVLLCVQLVFDCVVFDQQQFCCPRRVQDPVSQQSSQVSLVVVVFHDDSVLTDRNHGPNNSVVRSVVRVVDDPPPPPPDPDDCPDD

Radius of gyration: 16.83 Å; chains: 1; bounding box: 23×22×64 Å

Secondary structure (DSSP, 8-state):
-HHHHHHHHHHHT---TT--TT-BTTTTS---HHHHHHHHHHHHTTT----GGG--TT-BHHHHHHHHHHHTTSPP--TT---------

=== Feature glossary ===
The record interleaves many kinds of information about one protein. Here is each kind framed as the question it answers.

Q: What known structures does this most resemble?
A: Structural nearest neighbors (via Foldseek easy-search vs the PDB). Reported per hit: target PDB id, E-value, and alignment TM-score. A TM-score above ~0.5 is the conventional threshold for 'same fold'.

Q: Where is each backbone atom in 3D?
A: The mmCIF table is the protein's shape written out atom by atom. For each backbone N, Cα, C, and carbonyl O, it records an (x, y, z) coordinate triple in Å plus the residue type, chain letter, and residue number.

Q: What are the backbone torsion angles?
A: The φ/ψ torsion pair specifies the backbone conformation at each residue. φ rotates about the N–Cα bond, ψ about the Cα–C bond. Steric clashes forbid most of the (φ, ψ) plane — the allowed regions (α-helix basin, β-sheet basin, left-handed helix) are the Ramachandran-allowed regions.

Q: Which residues are buried vs exposed?
A: Solvent-accessible surface area (SASA) is the area in Å² traced out by the centre of a 1.4 Å probe sphere (a water molecule) rolled over the protein's van der Waals surface (Shrake–Rupley / Lee–Richards construction). Buried residues have near-zero SASA; fully exposed residues can exceed 200 Å². The total SASA scales roughly with the number of surface residues.

Q: How confident is the AlphaFold model at each residue?
A: pLDDT is the predicted lDDT-C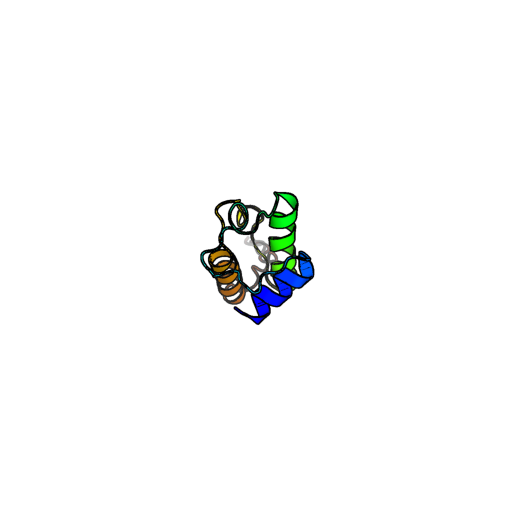α score: AlphaFold's confidence that the local environment of each residue (all inter-atomic distances within 15 Å) is correctly placed. It is a per-residue number between 0 and 100, with higher meaning more reliable.

Q: What does the local fold look like, residue by residue?
A: 3Di is Foldseek's structural alphabet. Each residue is assigned one of twenty discrete states based on how its Cα sits relative to its spatial (not sequential) neighbors. Aligning 3Di strings finds structural homologs roughly as well as full 3D superposition, but orders of magnitude faster.

Q: How big and how compact is the whole molecule?
A: Radius of gyration (Rg) is the root-mean-square distance of Cα atoms from their centroid — a single number for overall size and compactness. A globular domain of N residues has Rg ≈ 2.2·N^0.38 Å; an extended or disordered chain has a much larger Rg. The Cα contact count is the number of residue pairs whose Cα atoms are within 8 Å and are more than four positions apart in sequence — a standard proxy for tertiary packing density. The bounding box is the smallest axis-aligned box enclosing all Cα atoms.

Q: Which residues are in helices, strands, or loops?
A: DSSP 8-state secondary structure assigns each residue one of H (α-helix), G (3₁₀-helix), I (π-helix), E (extended β-strand), B (isolated β-bridge), T (hydrogen-bonded turn), S (bend), or '-' (coil). The assignment is computed from backbone hydrogen-bond geometry via the Kabsch–Sander algorithm.

Q: How mobile is each atom in the crystal?
A: Crystallographic B-factors measure how much each atom's electron density is smeared out, in Å². They rise in mobile loops and surface residues and fall in the buried interior. In AlphaFold models this column is repurposed to hold pLDDT instead.

Q: What if only a Cα trace is available?
A: P-SEA three-state annotation labels each residue as helix, strand, or coil based purely on the geometry of the Cα trace. It serves as a fallback when the full backbone (and thus DSSP) is unavailable.

Q: What family and function is it annotated with?
A: Database cross-references. InterPro integrates a dozen domain/family signature databases into unified entries with residue-range hits. GO terms attach function/process/location labels with evidence codes. CATH codes position the fold in a four-level structural taxonomy. Organism is the NCBI-taxonomy species name.

Q: Are the domains correctly placed relative to each other?
A: Predicted Aligned Error (PAE) is an AlphaFold confidence matrix: entry (i, j) is the expected error in the position of residue j, in ångströms, when the prediction is superimposed on the true structure at residue i. Low PAE within a block of residues means that block is internally rigid and well-predicted; high PAE between two blocks means their relative placement is uncertain even if each block individually is confident.

Q: What do the diagnostic plots show?
A: Three diagnostic plots accompany the record. The Cα contact map visualizes the tertiary structure as a 2D adjacency matrix (8 Å cutoff, sequence-local contacts suppressed). The Ramachandran plot shows the distribution of backbone (φ, ψ) torsions, with points in the α and β basins reflecting secondary structure content. The PAE plot shows AlphaFold's inter-residue confidence as a color matrix.

Q: What is the amino-acid chain?
A: Primary structure: the covalent order of the twenty standard amino acids along the backbone. Two proteins with the same sequence will (almost always) fold to the same structure; two with 30% identity often share a fold but not the details.

Q: What do the rendered images show?
A: The six renders are orthographic views along the three Cartesian axes in both directions. Representation (cartoon, sticks, or surface) and color scheme (sequence-rainbow or by-chain) vary across proteins so the training set covers all the common visualization conventions.